Protein AF-A0A2N5HDQ6-F1 (afdb_monomer_lite)

Sequence (63 aa):
MDRNKFSAIAHRNHAFANPVQEGKLMKMIGMATPKPKDLVIDIGAGKCELLIRLVENYQVRGR

Organism: NCBI:txid1740721

Structure (mmCIF, N/CA/C/O backbone):
data_AF-A0A2N5HDQ6-F1
#
_entry.id   AF-A0A2N5HDQ6-F1
#
loop_
_atom_site.group_PDB
_atom_site.id
_atom_site.type_symbol
_atom_site.label_atom_id
_atom_site.label_alt_id
_atom_site.label_comp_id
_atom_site.label_asym_id
_atom_site.label_entity_id
_atom_site.label_seq_id
_atom_site.pdbx_PDB_ins_code
_atom_site.Cartn_x
_atom_site.Cartn_y
_atom_site.Cartn_z
_atom_site.occupancy
_atom_site.B_iso_or_equiv
_atom_site.auth_seq_id
_atom_site.auth_comp_id
_atom_site.auth_asym_id
_atom_site.auth_atom_id
_atom_site.pdbx_PDB_model_num
ATOM 1 N N . MET A 1 1 ? 5.986 -4.400 -29.509 1.00 71.19 1 MET A N 1
ATOM 2 C CA . MET A 1 1 ? 6.813 -3.919 -28.379 1.00 71.19 1 MET A CA 1
ATOM 3 C C . MET A 1 1 ? 6.103 -4.291 -27.084 1.00 71.19 1 MET A C 1
ATOM 5 O O . MET A 1 1 ? 4.924 -3.983 -26.966 1.00 71.19 1 MET A O 1
ATOM 9 N N . ASP A 1 2 ? 6.770 -4.980 -26.157 1.00 91.31 2 ASP A N 1
ATOM 10 C CA . ASP A 1 2 ? 6.157 -5.436 -24.899 1.00 91.31 2 ASP A CA 1
ATOM 11 C C . ASP A 1 2 ? 6.248 -4.345 -23.820 1.00 91.31 2 ASP A C 1
ATOM 13 O O . ASP A 1 2 ? 7.285 -4.167 -23.180 1.00 91.31 2 ASP A O 1
ATOM 17 N N . ARG A 1 3 ? 5.157 -3.595 -23.633 1.00 88.19 3 ARG A N 1
ATOM 18 C CA . ARG A 1 3 ? 5.076 -2.498 -22.652 1.00 88.19 3 ARG A CA 1
ATOM 19 C C . ARG A 1 3 ? 5.288 -2.975 -21.213 1.00 88.19 3 ARG A C 1
ATOM 21 O O . ARG A 1 3 ? 5.883 -2.246 -20.421 1.00 88.19 3 ARG A O 1
ATOM 28 N N . ASN A 1 4 ? 4.856 -4.193 -20.888 1.00 88.12 4 ASN A N 1
ATOM 29 C CA . ASN A 1 4 ? 4.981 -4.744 -19.541 1.00 88.12 4 ASN A CA 1
ATOM 30 C C . ASN A 1 4 ? 6.444 -5.048 -19.226 1.00 88.12 4 ASN A C 1
ATOM 32 O O . ASN A 1 4 ? 6.923 -4.709 -18.145 1.00 88.12 4 ASN A O 1
ATOM 36 N N . LYS A 1 5 ? 7.187 -5.581 -20.203 1.00 92.50 5 LYS A N 1
ATOM 37 C CA . LYS A 1 5 ? 8.631 -5.807 -20.076 1.00 92.50 5 LYS A CA 1
ATOM 38 C C . LYS A 1 5 ? 9.401 -4.514 -19.800 1.00 92.50 5 LYS A C 1
ATOM 40 O O . LYS A 1 5 ? 10.222 -4.483 -18.887 1.00 92.50 5 LYS A O 1
ATOM 45 N N . PHE A 1 6 ? 9.138 -3.440 -20.547 1.00 93.62 6 PHE A N 1
ATOM 46 C CA . PHE A 1 6 ? 9.823 -2.159 -20.316 1.00 93.62 6 PHE A CA 1
ATOM 47 C C . PHE A 1 6 ? 9.461 -1.544 -18.966 1.00 93.62 6 PHE A C 1
ATOM 49 O O . PHE A 1 6 ? 10.349 -1.074 -18.257 1.00 93.62 6 PHE A O 1
ATOM 56 N N . SER A 1 7 ? 8.184 -1.609 -18.579 1.00 89.69 7 SER A N 1
ATOM 57 C CA . SER A 1 7 ? 7.745 -1.140 -17.265 1.00 89.69 7 SER A CA 1
ATOM 58 C C . SER A 1 7 ? 8.427 -1.912 -16.131 1.00 89.69 7 SER A C 1
ATOM 60 O O . SER A 1 7 ? 8.931 -1.298 -15.193 1.00 89.69 7 SER A O 1
ATOM 62 N N . ALA A 1 8 ? 8.532 -3.240 -16.236 1.00 90.75 8 ALA A N 1
ATOM 63 C CA . ALA A 1 8 ? 9.204 -4.067 -15.235 1.00 90.75 8 ALA A CA 1
ATOM 64 C C . ALA A 1 8 ? 10.697 -3.723 -15.088 1.00 90.75 8 ALA A C 1
ATOM 66 O O . ALA A 1 8 ? 11.213 -3.687 -13.971 1.00 90.75 8 ALA A O 1
ATOM 67 N N . ILE A 1 9 ? 11.385 -3.432 -16.199 1.00 93.50 9 ILE A N 1
ATOM 68 C CA . ILE A 1 9 ? 12.794 -3.007 -16.190 1.00 93.50 9 ILE A CA 1
ATOM 69 C C . ILE A 1 9 ? 12.936 -1.632 -15.528 1.00 93.50 9 ILE A C 1
ATOM 71 O O . ILE A 1 9 ? 13.747 -1.481 -14.616 1.00 93.50 9 ILE A O 1
ATOM 75 N N . ALA A 1 10 ? 12.137 -0.647 -15.949 1.00 92.75 10 ALA A N 1
ATOM 76 C CA . ALA A 1 10 ? 12.206 0.718 -15.427 1.00 92.75 10 ALA A CA 1
ATOM 77 C C . ALA A 1 10 ? 11.898 0.780 -13.923 1.00 92.75 10 ALA A C 1
ATOM 79 O O . ALA A 1 10 ? 12.588 1.460 -13.170 1.00 92.75 10 ALA A O 1
ATOM 80 N N . HIS A 1 11 ? 10.911 0.009 -13.460 1.00 93.56 11 HIS A N 1
ATOM 81 C CA . HIS A 1 11 ? 10.492 0.003 -12.059 1.00 93.56 11 HIS A CA 1
ATOM 82 C C . HIS A 1 11 ? 11.224 -1.030 -11.201 1.00 93.56 11 HIS A C 1
ATOM 84 O O . HIS A 1 11 ? 10.862 -1.218 -10.038 1.00 93.56 11 HIS A O 1
ATOM 90 N N . ARG A 1 12 ? 12.267 -1.700 -11.712 1.00 91.75 12 ARG A N 1
ATOM 91 C CA . ARG A 1 12 ? 12.970 -2.775 -10.990 1.00 91.75 12 ARG A CA 1
ATOM 92 C C . ARG A 1 12 ? 13.435 -2.347 -9.598 1.00 91.75 12 ARG A C 1
ATOM 94 O O . ARG A 1 12 ? 13.219 -3.086 -8.643 1.00 91.75 12 ARG A O 1
ATOM 101 N N . ASN A 1 13 ? 13.971 -1.135 -9.483 1.00 93.06 13 ASN A N 1
ATOM 102 C CA . ASN A 1 13 ? 14.541 -0.610 -8.240 1.00 93.06 13 ASN A CA 1
ATOM 103 C C . ASN A 1 13 ? 13.616 0.386 -7.522 1.00 93.06 13 ASN A C 1
ATOM 105 O O . ASN A 1 13 ? 14.012 0.984 -6.527 1.00 93.06 13 ASN A O 1
ATOM 109 N N . HIS A 1 14 ? 12.391 0.583 -8.015 1.00 93.00 14 HIS A N 1
ATOM 110 C CA . HIS A 1 14 ? 11.397 1.414 -7.344 1.00 93.00 14 HIS A CA 1
ATOM 111 C C . HIS A 1 14 ? 10.563 0.572 -6.380 1.00 93.00 14 HIS A C 1
ATOM 113 O O . HIS A 1 14 ? 10.071 -0.497 -6.751 1.00 93.00 14 HIS A O 1
ATOM 119 N N . ALA A 1 15 ? 10.405 1.063 -5.152 1.00 92.31 15 ALA A N 1
ATOM 120 C CA . ALA A 1 15 ? 9.510 0.473 -4.160 1.00 92.31 15 ALA A CA 1
ATOM 121 C C . ALA A 1 15 ? 8.045 0.588 -4.626 1.00 92.31 15 ALA A C 1
ATOM 123 O O . ALA A 1 15 ? 7.305 -0.392 -4.644 1.00 92.31 15 ALA A O 1
ATOM 124 N N . PHE A 1 16 ? 7.673 1.765 -5.140 1.00 93.31 16 PHE A N 1
ATOM 125 C CA . PHE A 1 16 ? 6.362 2.037 -5.726 1.00 93.31 16 PHE A CA 1
ATOM 126 C C . PHE A 1 16 ? 6.490 2.299 -7.226 1.00 93.31 16 PHE A C 1
ATOM 128 O O . PHE A 1 16 ? 7.318 3.102 -7.649 1.00 93.31 16 PHE A O 1
ATOM 135 N N . ALA A 1 17 ? 5.634 1.678 -8.038 1.00 92.19 17 ALA A N 1
ATOM 136 C CA . ALA A 1 17 ? 5.555 1.934 -9.480 1.00 92.19 17 ALA A CA 1
ATOM 137 C C . ALA A 1 17 ? 4.749 3.210 -9.807 1.00 92.19 17 ALA A C 1
ATOM 139 O O . ALA A 1 17 ? 4.007 3.249 -10.781 1.00 92.19 17 ALA A O 1
ATOM 140 N N . ASN A 1 18 ? 4.876 4.238 -8.960 1.00 90.31 18 ASN A N 1
ATOM 141 C CA . ASN A 1 18 ? 4.188 5.521 -9.055 1.00 90.31 18 ASN A CA 1
ATOM 142 C C . ASN A 1 18 ? 5.178 6.659 -8.764 1.00 90.31 18 ASN A C 1
ATOM 144 O O . ASN A 1 18 ? 6.043 6.499 -7.898 1.00 90.31 18 ASN A O 1
ATOM 148 N N . PRO A 1 19 ? 5.036 7.833 -9.408 1.00 91.12 19 PRO A N 1
ATOM 149 C CA . PRO A 1 19 ? 5.876 9.003 -9.158 1.00 91.12 19 PRO A CA 1
ATOM 150 C C . PRO A 1 19 ? 5.469 9.704 -7.850 1.00 91.12 19 PRO A C 1
ATOM 152 O O . PRO A 1 19 ? 4.997 10.841 -7.841 1.00 91.12 19 PRO A O 1
ATOM 155 N N . VAL A 1 20 ? 5.616 9.009 -6.723 1.00 90.88 20 VAL A N 1
ATOM 156 C CA . VAL A 1 20 ? 5.282 9.505 -5.387 1.00 90.88 20 VAL A CA 1
ATOM 157 C C . VAL A 1 20 ? 6.453 9.285 -4.442 1.00 90.88 20 VAL A C 1
ATOM 159 O O . VAL A 1 20 ? 7.084 8.231 -4.430 1.00 90.88 20 VAL A O 1
ATOM 162 N N . GLN A 1 21 ? 6.748 10.297 -3.629 1.00 92.94 21 GLN A N 1
ATOM 163 C CA . GLN A 1 21 ? 7.721 10.149 -2.559 1.00 92.94 21 GLN A CA 1
ATOM 164 C C . GLN A 1 21 ? 7.130 9.277 -1.448 1.00 92.94 21 GLN A C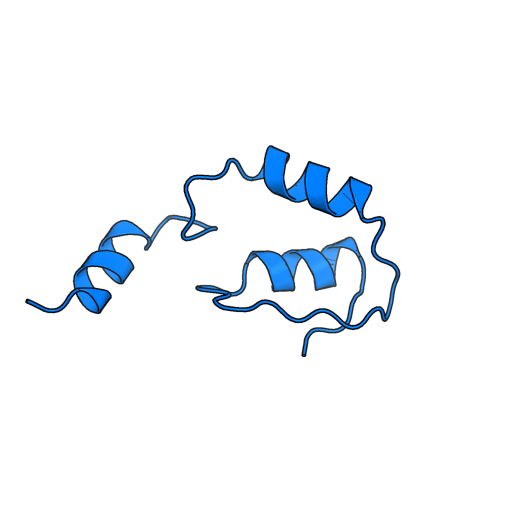 1
ATOM 166 O O . GLN A 1 21 ? 6.022 9.528 -0.974 1.00 92.94 21 GLN A O 1
ATOM 171 N N . GLU A 1 22 ? 7.910 8.309 -0.983 1.00 93.25 22 GLU A N 1
ATOM 172 C CA . GLU A 1 22 ? 7.539 7.382 0.086 1.00 93.25 22 GLU A CA 1
ATOM 173 C C . GLU A 1 22 ? 6.980 8.083 1.335 1.00 93.25 22 GLU A C 1
ATOM 175 O O . GLU A 1 22 ? 5.876 7.777 1.782 1.00 93.25 22 GLU A O 1
ATOM 180 N N . GLY A 1 23 ? 7.690 9.088 1.861 1.00 94.62 23 GLY A N 1
ATOM 181 C CA . GLY A 1 23 ? 7.256 9.813 3.061 1.00 94.62 23 GLY A CA 1
ATOM 182 C C . GLY A 1 23 ? 5.910 10.527 2.891 1.00 94.62 23 GLY A C 1
ATOM 183 O O . GLY A 1 23 ? 5.115 10.586 3.829 1.00 94.62 23 GLY A O 1
ATOM 184 N N . LYS A 1 24 ? 5.605 11.017 1.682 1.00 95.31 24 LYS A N 1
ATOM 185 C CA . LYS A 1 24 ? 4.303 11.624 1.370 1.00 95.31 24 LYS A CA 1
ATOM 186 C C . LYS A 1 24 ? 3.187 10.583 1.427 1.00 95.31 24 LYS A C 1
ATOM 188 O O . LYS A 1 24 ? 2.138 10.858 2.007 1.00 95.31 24 LYS A O 1
ATOM 193 N N . LEU A 1 25 ? 3.425 9.404 0.850 1.00 94.81 25 LEU A N 1
ATOM 194 C CA . LEU A 1 25 ? 2.461 8.307 0.848 1.00 94.81 25 LEU A CA 1
ATOM 195 C C . LEU A 1 25 ? 2.171 7.835 2.278 1.00 94.81 25 LEU A C 1
ATOM 197 O O . LEU A 1 25 ? 1.013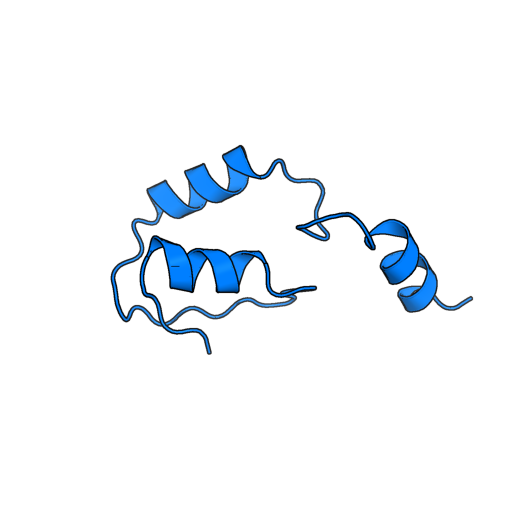 7.791 2.683 1.00 94.81 25 LEU A O 1
ATOM 201 N N . MET A 1 26 ? 3.212 7.589 3.076 1.00 93.88 26 MET A N 1
ATOM 202 C CA . MET A 1 26 ? 3.041 7.146 4.464 1.00 93.88 26 MET A CA 1
ATOM 203 C C . MET A 1 26 ? 2.364 8.206 5.340 1.00 93.88 26 MET A C 1
ATOM 205 O O . MET A 1 26 ? 1.520 7.870 6.169 1.00 93.88 26 MET A O 1
ATOM 209 N N . LYS A 1 27 ? 2.646 9.497 5.119 1.00 96.00 2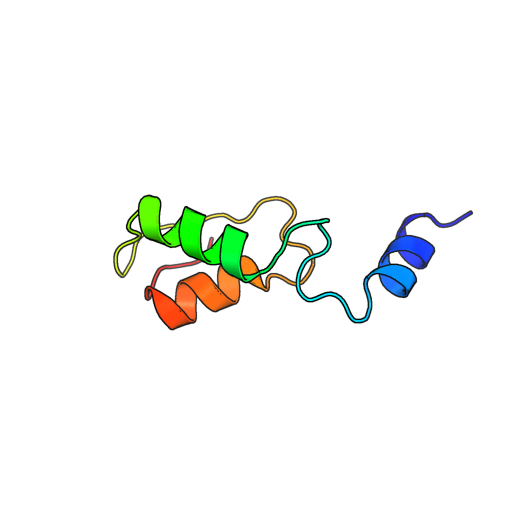7 LYS A N 1
ATOM 210 C CA . LYS A 1 27 ? 1.934 10.587 5.803 1.00 96.00 27 LYS A CA 1
ATOM 211 C C . LYS A 1 27 ? 0.437 10.583 5.479 1.00 96.00 27 LYS A C 1
ATOM 213 O O . LYS A 1 27 ? -0.372 10.767 6.383 1.00 96.00 27 LYS A O 1
ATOM 218 N N . MET A 1 28 ? 0.069 10.367 4.214 1.00 95.12 28 MET A N 1
ATOM 219 C CA . MET A 1 28 ? -1.334 10.281 3.791 1.00 95.12 28 MET A CA 1
ATOM 220 C C . MET A 1 28 ? -2.048 9.096 4.451 1.00 95.12 28 MET A C 1
ATOM 222 O O . MET A 1 28 ? -3.150 9.257 4.965 1.00 95.12 28 MET A O 1
ATOM 226 N N . ILE A 1 29 ? -1.401 7.929 4.504 1.00 95.25 29 ILE A N 1
ATOM 227 C CA . ILE A 1 29 ? -1.922 6.764 5.231 1.00 95.25 29 ILE A CA 1
ATOM 228 C C . ILE A 1 29 ? -2.130 7.085 6.713 1.00 95.25 29 ILE A C 1
ATOM 230 O O . ILE A 1 29 ? -3.179 6.767 7.267 1.00 95.25 29 ILE A O 1
ATOM 234 N N . GLY A 1 30 ? -1.175 7.767 7.350 1.00 95.31 30 GLY A N 1
ATOM 235 C CA . GLY A 1 30 ? -1.306 8.188 8.744 1.00 95.31 30 GLY A CA 1
ATOM 236 C C . GLY A 1 30 ? -2.540 9.060 9.003 1.00 95.31 30 GLY A C 1
ATOM 237 O O . GLY A 1 30 ? -3.156 8.933 10.056 1.00 95.31 30 GLY A O 1
ATOM 238 N N . MET A 1 31 ? -2.952 9.885 8.033 1.00 96.75 31 MET A N 1
ATOM 239 C CA . MET A 1 31 ? -4.181 10.687 8.127 1.00 96.75 31 MET A CA 1
ATOM 240 C C . MET A 1 31 ? -5.459 9.846 8.037 1.00 96.75 31 MET A C 1
ATOM 242 O O . MET A 1 31 ? -6.467 10.227 8.622 1.00 96.75 31 MET A O 1
ATOM 246 N N . ALA A 1 32 ? -5.429 8.710 7.334 1.00 94.06 32 ALA A N 1
ATOM 247 C CA . ALA A 1 32 ? -6.553 7.773 7.284 1.00 94.06 32 ALA A CA 1
ATOM 248 C C . ALA A 1 32 ? -6.719 6.980 8.594 1.00 94.06 32 ALA A C 1
ATOM 250 O O . ALA A 1 32 ? -7.769 6.384 8.826 1.00 94.06 32 ALA A O 1
ATOM 251 N N . THR A 1 33 ? -5.708 6.995 9.471 1.00 93.81 33 THR A N 1
ATOM 252 C CA . THR A 1 33 ? -5.716 6.345 10.793 1.00 93.81 33 THR A CA 1
ATOM 253 C C . THR A 1 33 ? -6.148 4.866 10.768 1.00 93.81 33 THR A C 1
ATOM 255 O O . THR A 1 33 ? -7.073 4.495 11.496 1.00 93.81 33 THR A O 1
ATOM 258 N N . PRO A 1 34 ? -5.511 4.008 9.940 1.00 95.44 34 PRO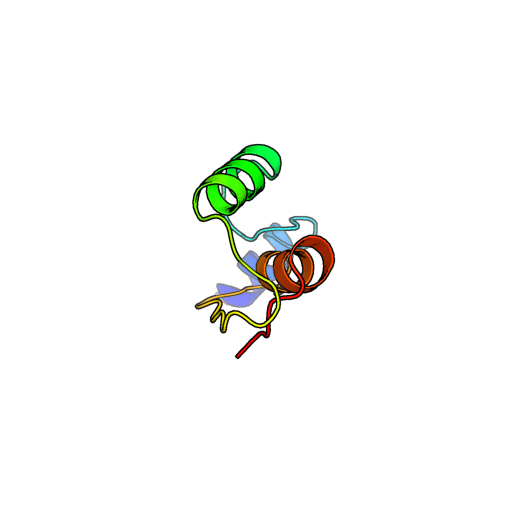 A N 1
ATOM 259 C CA . PRO A 1 34 ? -5.873 2.598 9.866 1.00 95.44 34 PRO A CA 1
ATOM 260 C C . PRO A 1 34 ? -5.681 1.905 11.215 1.00 95.44 34 PRO A C 1
ATOM 262 O O . PRO A 1 34 ? -4.714 2.167 11.938 1.00 95.44 34 PRO A O 1
ATOM 265 N N . LYS A 1 35 ? -6.617 1.018 11.549 1.00 96.81 35 LYS A N 1
ATOM 266 C CA . LYS A 1 35 ? -6.649 0.290 12.815 1.00 96.81 35 LYS A CA 1
ATOM 267 C C . LYS A 1 35 ? -6.272 -1.176 12.604 1.00 96.81 35 LYS A C 1
ATOM 269 O O . LYS A 1 35 ? -6.531 -1.741 11.537 1.00 96.81 35 LYS A O 1
ATOM 274 N N . PRO A 1 36 ? -5.729 -1.839 13.639 1.00 97.44 36 PRO A N 1
ATOM 275 C CA . PRO A 1 36 ? -5.494 -3.271 13.587 1.00 97.44 36 PRO A CA 1
ATOM 276 C C . PRO A 1 36 ? -6.751 -4.031 13.161 1.00 97.44 36 PRO A C 1
ATOM 278 O O . PRO A 1 36 ? -7.838 -3.792 13.688 1.00 97.44 36 PRO A O 1
ATOM 281 N N . LYS A 1 37 ? -6.578 -5.001 12.257 1.00 96.38 37 LYS A N 1
ATOM 282 C CA . LYS A 1 37 ? -7.629 -5.847 11.661 1.00 96.38 37 LYS A CA 1
ATOM 283 C C . LYS A 1 37 ? -8.568 -5.161 10.662 1.00 96.38 37 LYS A C 1
ATOM 285 O O . LYS A 1 37 ? -9.433 -5.869 10.139 1.00 96.38 37 LYS A O 1
ATOM 290 N N . ASP A 1 38 ? -8.390 -3.876 10.350 1.00 97.31 38 ASP A N 1
ATOM 291 C CA . ASP A 1 38 ? -9.101 -3.257 9.224 1.00 97.31 38 ASP A CA 1
ATOM 292 C C . ASP A 1 38 ? -8.839 -4.052 7.937 1.00 97.31 38 ASP A C 1
ATOM 294 O O . ASP A 1 38 ? -7.750 -4.596 7.734 1.00 97.31 38 ASP A O 1
ATOM 298 N N . LEU A 1 39 ? -9.854 -4.156 7.079 1.00 97.12 39 LEU A N 1
ATOM 299 C CA . LEU A 1 39 ? -9.734 -4.824 5.786 1.00 97.12 39 LEU A CA 1
ATOM 300 C C . LEU A 1 39 ? -9.276 -3.810 4.740 1.00 97.12 39 LEU A C 1
ATOM 302 O O . LEU A 1 39 ? -9.958 -2.813 4.508 1.00 97.12 39 LEU A O 1
ATOM 306 N N . VAL A 1 40 ? -8.145 -4.087 4.097 1.00 96.62 40 VAL A N 1
ATOM 307 C CA . VAL A 1 40 ? -7.562 -3.219 3.070 1.00 96.62 40 VAL A CA 1
ATOM 308 C C . VAL A 1 40 ? -7.387 -3.999 1.775 1.00 96.62 40 VAL A C 1
ATOM 310 O O . VAL A 1 40 ? -6.885 -5.121 1.783 1.00 96.62 40 VAL A O 1
ATOM 313 N N . ILE A 1 41 ? -7.779 -3.375 0.667 1.00 96.50 41 ILE A N 1
ATOM 314 C CA . ILE A 1 41 ? -7.540 -3.855 -0.694 1.00 96.50 41 ILE A CA 1
ATOM 315 C C . ILE A 1 41 ? -6.629 -2.859 -1.421 1.00 96.50 41 ILE A C 1
ATOM 317 O O . ILE A 1 41 ? -6.868 -1.652 -1.373 1.00 96.50 41 ILE A O 1
ATOM 321 N N . ASP A 1 42 ? -5.588 -3.365 -2.083 1.00 94.81 42 ASP A N 1
ATOM 322 C CA . ASP A 1 42 ? -4.652 -2.573 -2.891 1.00 94.81 42 ASP A CA 1
ATOM 323 C C . ASP A 1 42 ? -4.839 -2.920 -4.376 1.00 94.81 42 ASP A C 1
ATOM 325 O O . ASP A 1 42 ? -4.459 -3.994 -4.849 1.00 94.81 42 ASP A O 1
ATOM 329 N N . ILE A 1 43 ? -5.500 -2.029 -5.117 1.00 95.38 43 ILE A N 1
ATOM 330 C CA . ILE A 1 43 ? -5.852 -2.257 -6.521 1.00 95.38 43 ILE A CA 1
ATOM 331 C C . ILE A 1 43 ? -4.721 -1.742 -7.407 1.00 95.38 43 ILE A C 1
ATOM 333 O O . ILE A 1 43 ? -4.412 -0.554 -7.413 1.00 95.38 43 ILE A O 1
ATOM 337 N N . GLY A 1 44 ? -4.136 -2.638 -8.207 1.00 93.19 44 GLY A N 1
ATOM 338 C CA . GLY A 1 44 ? -2.942 -2.307 -8.986 1.00 93.19 44 GLY A CA 1
ATOM 339 C C . GLY A 1 44 ? -1.682 -2.243 -8.119 1.00 93.19 44 GLY A C 1
ATOM 340 O O . GLY A 1 44 ? -0.784 -1.457 -8.411 1.00 93.19 44 GLY A O 1
ATOM 341 N N . ALA A 1 45 ? -1.606 -3.094 -7.090 1.00 93.62 45 ALA A N 1
ATOM 342 C CA . ALA A 1 45 ? -0.581 -3.101 -6.043 1.00 93.62 45 ALA A CA 1
ATOM 343 C C . ALA A 1 45 ? 0.882 -3.162 -6.530 1.00 93.62 45 ALA A C 1
ATOM 345 O O . ALA A 1 45 ? 1.816 -2.934 -5.758 1.00 93.62 45 ALA A O 1
ATOM 346 N N . GLY A 1 46 ? 1.126 -3.493 -7.801 1.00 92.62 46 GLY A N 1
ATOM 347 C CA . GLY A 1 46 ? 2.469 -3.622 -8.359 1.00 92.62 46 GLY A CA 1
ATOM 348 C C . GLY A 1 46 ? 3.265 -4.693 -7.612 1.00 92.62 46 GLY A C 1
ATOM 349 O O . GLY A 1 46 ? 3.019 -5.880 -7.788 1.00 92.62 46 GLY A O 1
ATOM 350 N N . LYS A 1 47 ? 4.218 -4.267 -6.776 1.00 92.75 47 LYS A N 1
ATOM 351 C CA . LYS A 1 47 ? 5.033 -5.150 -5.919 1.00 92.75 47 LYS A CA 1
ATOM 352 C C . LYS A 1 47 ? 4.434 -5.395 -4.527 1.00 92.75 47 LYS A C 1
ATOM 354 O O . LYS A 1 47 ? 5.092 -6.004 -3.694 1.00 92.75 47 LYS A O 1
ATOM 359 N N . CYS A 1 48 ? 3.229 -4.893 -4.265 1.00 95.31 48 CYS A N 1
ATOM 360 C CA . CYS A 1 48 ? 2.530 -4.964 -2.977 1.00 95.31 48 CYS A CA 1
ATOM 361 C C . CYS A 1 48 ? 3.214 -4.222 -1.818 1.00 95.31 48 CYS A C 1
ATOM 363 O O . CYS A 1 48 ? 2.817 -4.392 -0.669 1.00 95.31 48 CYS A O 1
ATOM 365 N N . GLU A 1 49 ? 4.198 -3.366 -2.103 1.00 95.75 49 GLU A N 1
ATOM 366 C CA . GLU A 1 49 ? 4.979 -2.643 -1.092 1.00 95.75 49 GLU A CA 1
ATOM 367 C C . GLU A 1 49 ? 4.097 -1.840 -0.124 1.00 95.75 49 GLU A C 1
ATOM 369 O O . GLU A 1 49 ? 4.334 -1.835 1.083 1.00 95.75 49 GLU A O 1
ATOM 374 N N . LEU A 1 50 ? 3.052 -1.177 -0.637 1.00 95.56 50 LEU A N 1
ATOM 375 C CA . LEU A 1 50 ? 2.137 -0.409 0.205 1.00 95.56 50 LEU A CA 1
ATOM 376 C C . LEU A 1 50 ? 1.392 -1.337 1.164 1.00 95.56 50 LEU A C 1
ATOM 378 O O . LEU A 1 50 ? 1.423 -1.115 2.371 1.00 95.56 50 LEU A O 1
ATOM 382 N N . LEU A 1 51 ? 0.756 -2.386 0.640 1.00 96.44 51 LEU A N 1
ATOM 383 C CA . LEU A 1 51 ? -0.015 -3.322 1.452 1.00 96.44 51 LEU A CA 1
ATOM 384 C C . LEU A 1 51 ? 0.851 -4.034 2.503 1.00 96.44 51 LEU A C 1
ATOM 386 O O . LEU A 1 51 ? 0.415 -4.164 3.646 1.00 96.44 51 LEU A O 1
ATOM 390 N N . ILE A 1 52 ? 2.084 -4.419 2.155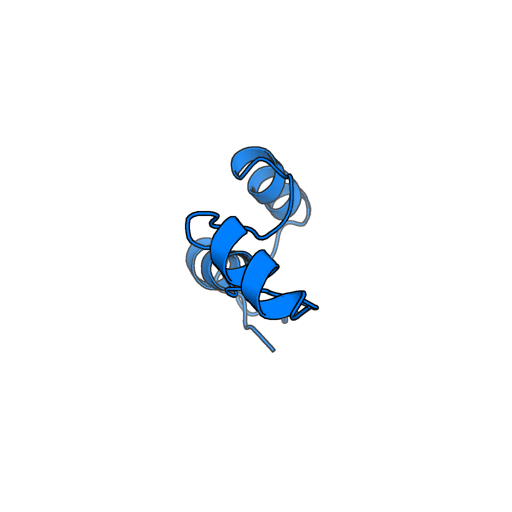 1.00 96.81 52 ILE A N 1
ATOM 391 C CA . ILE A 1 52 ? 3.059 -4.994 3.098 1.00 96.81 52 ILE A CA 1
ATOM 392 C C . ILE A 1 52 ? 3.307 -4.022 4.255 1.00 96.81 52 ILE A C 1
ATOM 394 O O . ILE A 1 52 ? 3.097 -4.372 5.415 1.00 96.81 52 ILE A O 1
ATOM 398 N N . ARG A 1 53 ? 3.640 -2.763 3.952 1.00 95.81 53 ARG A N 1
ATOM 399 C CA . ARG A 1 53 ? 3.876 -1.737 4.979 1.00 95.81 53 ARG A CA 1
ATOM 400 C C . ARG A 1 53 ? 2.647 -1.447 5.828 1.00 95.81 53 ARG A C 1
ATOM 402 O O . ARG A 1 53 ? 2.795 -1.097 6.997 1.00 95.81 53 ARG A O 1
ATOM 409 N N . LEU A 1 54 ? 1.442 -1.541 5.268 1.00 96.75 54 LEU A N 1
ATOM 410 C CA . LEU A 1 54 ? 0.212 -1.381 6.042 1.00 96.75 54 LEU A CA 1
ATOM 411 C C . LEU A 1 54 ? 0.036 -2.521 7.048 1.00 96.75 54 LEU A C 1
ATOM 413 O O . LEU A 1 54 ? -0.315 -2.268 8.200 1.00 96.75 54 LEU A O 1
ATOM 417 N N . VAL A 1 55 ? 0.310 -3.762 6.642 1.00 97.12 55 VAL A N 1
ATOM 418 C CA . VAL A 1 55 ? 0.277 -4.922 7.543 1.00 97.12 55 VAL A CA 1
ATOM 419 C C . VAL A 1 55 ? 1.324 -4.771 8.649 1.00 97.12 55 VAL A C 1
ATOM 421 O O . VAL A 1 55 ? 0.994 -4.941 9.820 1.00 97.12 55 VAL A O 1
ATOM 424 N N . GLU A 1 56 ? 2.554 -4.392 8.310 1.00 96.38 56 GLU A N 1
ATOM 425 C CA . GLU A 1 56 ? 3.651 -4.268 9.278 1.00 96.38 56 GLU A CA 1
ATOM 426 C C . GLU A 1 56 ? 3.446 -3.115 10.271 1.00 96.38 56 GLU A C 1
ATOM 428 O O . GLU A 1 56 ? 3.607 -3.301 11.476 1.00 96.38 56 GLU A O 1
ATOM 433 N N . ASN A 1 57 ? 3.055 -1.931 9.789 1.00 95.81 57 ASN A N 1
ATOM 434 C CA . ASN A 1 57 ? 2.981 -0.731 10.628 1.00 95.81 57 ASN A CA 1
ATOM 435 C C . ASN A 1 57 ? 1.634 -0.561 11.343 1.00 95.81 57 ASN A C 1
ATOM 437 O O . ASN A 1 57 ? 1.578 0.083 12.388 1.00 95.81 57 ASN A O 1
ATOM 441 N N . TYR A 1 58 ? 0.549 -1.109 10.787 1.00 96.56 58 TYR A N 1
ATOM 442 C CA . TYR A 1 58 ? -0.813 -0.883 11.288 1.00 96.56 58 TYR A CA 1
ATOM 443 C C . TYR A 1 58 ? -1.584 -2.172 11.592 1.00 96.56 58 TYR A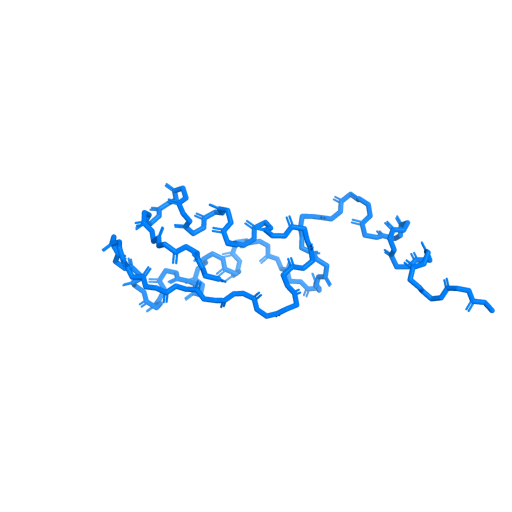 C 1
ATOM 445 O O . TYR A 1 58 ? -2.701 -2.099 12.101 1.00 96.56 58 TYR A O 1
ATOM 453 N N . GLN A 1 59 ? -1.008 -3.352 11.326 1.00 97.50 59 GLN A N 1
ATOM 454 C CA . GLN A 1 59 ? -1.617 -4.659 11.623 1.00 97.50 59 GLN A CA 1
ATOM 455 C C . GLN A 1 59 ? -2.990 -4.855 10.959 1.00 97.50 59 GLN A C 1
ATOM 457 O O . GLN A 1 59 ? -3.873 -5.538 11.491 1.00 97.50 59 GLN A O 1
ATOM 462 N N . VAL A 1 60 ? -3.187 -4.239 9.792 1.00 97.19 60 VAL A N 1
ATOM 463 C CA . VAL A 1 60 ? -4.378 -4.446 8.959 1.00 97.19 60 VAL A CA 1
ATOM 464 C C . VAL A 1 60 ? -4.355 -5.840 8.324 1.00 97.19 60 VAL A C 1
ATOM 466 O O . VAL A 1 60 ? -3.345 -6.545 8.354 1.00 97.19 60 VAL A O 1
ATOM 469 N N . ARG A 1 61 ? -5.469 -6.255 7.720 1.00 97.25 61 ARG A N 1
ATOM 470 C CA . ARG A 1 61 ? -5.568 -7.490 6.934 1.00 97.25 61 ARG A CA 1
ATOM 471 C C . ARG A 1 61 ? -5.719 -7.150 5.455 1.00 97.25 61 ARG A C 1
ATOM 473 O O . ARG A 1 61 ? -6.697 -6.511 5.069 1.00 97.25 61 ARG A O 1
ATOM 480 N N . GLY A 1 62 ? -4.773 -7.613 4.641 1.00 90.06 62 GLY A N 1
ATOM 481 C CA . GLY A 1 62 ? -4.876 -7.544 3.183 1.00 90.06 62 GLY A CA 1
ATOM 482 C C . GLY A 1 62 ? -5.941 -8.496 2.632 1.00 90.06 62 GLY A C 1
ATOM 483 O O . GLY A 1 62 ? -6.147 -9.583 3.183 1.00 90.06 62 GLY A O 1
ATOM 484 N N . ARG A 1 63 ? -6.619 -8.075 1.564 1.00 83.00 63 ARG A N 1
ATOM 485 C CA . ARG A 1 63 ? -7.611 -8.844 0.801 1.00 83.00 63 ARG A CA 1
ATOM 486 C C . ARG A 1 63 ? -7.274 -8.846 -0.681 1.00 83.00 63 ARG A C 1
ATOM 488 O O . ARG A 1 63 ? -6.783 -7.804 -1.166 1.00 83.00 63 ARG A O 1
#

pLDDT: mean 93.71, std 3.95, range [71.19, 97.5]

Secondary structure (DSSP, 8-state):
--HHHHHHHHTTT-SSSSS--HHHHHHHHHHH---TT-EE--TT-TT-HHHHHHHHHH--EE-

Radius of gyration: 13.37 Å; chains: 1; bounding box: 24×20×42 Å

Foldseek 3Di:
DDPVVVLCVVCVPPLDSDPDDPVVVVVVVVVVVAAAAAEDEDDVCPVVSVVVCCCVVHNYDYD

InterPro domains:
  IPR029063 S-adenosyl-L-methionine-dependent methyltransferase superfamily [G3DSA:3.40.50.150] (1-63)